Protein AF-A0A4Q7S633-F1 (afdb_monomer)

Solvent-accessible surface area (backbone atoms only — not comparable to full-atom values): 6888 Å² total; per-residue (Å²): 138,86,82,91,81,90,81,89,80,84,85,83,85,82,76,78,72,77,70,77,72,79,65,73,82,75,90,77,65,86,76,63,84,50,66,66,59,54,49,51,51,52,53,51,49,53,50,32,54,75,65,68,75,46,58,70,70,59,52,50,52,51,44,52,53,51,45,52,51,39,51,55,56,60,64,40,87,85,52,53,69,73,57,37,54,50,41,52,50,50,43,49,54,43,49,53,53,48,53,50,58,51,58,64,61,75,78,115

Mean predicted aligned error: 13.98 Å

Nearest PDB structures (foldseek):
  1nwm-assembly1_X  TM=6.828E-01  e=2.713E+00  Homo sapiens
  8zak-assembly1_A  TM=4.587E-01  e=5.966E-01  Campylobacter jejuni
  2cpt-assembly1_A  TM=6.854E-01  e=3.798E+00  Homo sapiens
  7qnd-assembly1_E  TM=6.338E-01  e=2.425E+00  Homo sapiens

Organism: NCBI:txid1001822

Sequence (108 aa):
MTPDSSKPDTGNPGTPEPAERNLPDAAGAPQGPDADHLSDALAHLSTAVESDSIATGAAKGLVYSVMETLGTLIGDPDLPEHARSGYEGLMETARELRARLERGADDN

pLDDT: mean 79.18, std 19.64, range [40.62, 97.81]

Foldseek 3Di:
DDDDDDDDDDDDDDDPDPPPPPPVPDPDDPPQPQLVNLVVVLVVLLVCVVVVVDDLVVSLVVLVVSLVSLVVQLPDPPHDPVRNVSSVVSNVSSVVSNVVSVVVVVVD

Structure (mmCIF, N/CA/C/O backbone):
data_AF-A0A4Q7S633-F1
#
_entry.id   AF-A0A4Q7S633-F1
#
loop_
_atom_site.group_PDB
_atom_site.id
_atom_site.type_symbol
_atom_site.label_atom_id
_atom_site.label_alt_id
_atom_site.label_comp_id
_atom_site.label_asym_id
_atom_site.label_entity_id
_atom_site.label_seq_id
_atom_site.pdbx_PDB_ins_code
_atom_site.Cartn_x
_atom_site.Cartn_y
_atom_site.Cartn_z
_atom_site.occupancy
_atom_site.B_iso_or_equiv
_atom_site.auth_seq_id
_atom_site.auth_comp_id
_atom_site.auth_asym_id
_atom_site.auth_atom_id
_atom_site.pdbx_PDB_model_num
ATOM 1 N N . MET A 1 1 ? -0.582 56.971 -58.787 1.00 40.62 1 MET A N 1
ATOM 2 C CA . MET A 1 1 ? -1.168 56.499 -60.056 1.00 40.62 1 MET A CA 1
ATOM 3 C C . MET A 1 1 ? -0.800 55.028 -60.181 1.00 40.62 1 MET A C 1
ATOM 5 O O . MET A 1 1 ? 0.374 54.737 -60.357 1.00 40.62 1 MET A O 1
ATOM 9 N N . THR A 1 2 ? -1.742 54.120 -59.918 1.00 51.69 2 THR A N 1
ATOM 10 C CA . THR A 1 2 ? -1.600 52.672 -60.171 1.00 51.69 2 THR A CA 1
ATOM 11 C C . THR A 1 2 ? -1.956 52.371 -61.631 1.00 51.69 2 THR A C 1
ATOM 13 O O . THR A 1 2 ? -2.605 53.198 -62.280 1.00 51.69 2 THR A O 1
ATOM 16 N N . PRO A 1 3 ? -1.465 51.249 -62.174 1.00 51.41 3 PRO A N 1
ATOM 17 C CA . PRO A 1 3 ? -2.348 50.087 -62.387 1.00 51.41 3 PRO A CA 1
ATOM 18 C C . PRO A 1 3 ? -1.654 48.768 -61.981 1.00 51.41 3 PRO A C 1
ATOM 20 O O . PRO A 1 3 ? -0.462 48.589 -62.205 1.00 51.41 3 PRO A O 1
ATOM 23 N N . ASP A 1 4 ? -2.259 47.931 -61.139 1.00 50.03 4 ASP A N 1
ATOM 24 C CA . ASP A 1 4 ? -3.118 46.777 -61.478 1.00 50.03 4 ASP A CA 1
ATOM 25 C C . ASP A 1 4 ? -2.748 45.998 -62.755 1.00 50.03 4 ASP A C 1
ATOM 27 O O . ASP A 1 4 ? -2.891 46.486 -63.876 1.00 50.03 4 ASP A O 1
ATOM 31 N N . SER A 1 5 ? -2.319 44.748 -62.569 1.00 52.66 5 SER A N 1
ATOM 32 C CA . SER A 1 5 ? -2.495 43.669 -63.543 1.00 52.66 5 SER A CA 1
ATOM 33 C C . SER A 1 5 ? -2.469 42.330 -62.819 1.00 52.66 5 SER A C 1
ATOM 35 O O . SER A 1 5 ? -1.427 41.808 -62.428 1.00 52.66 5 SER A O 1
ATOM 37 N N . SER A 1 6 ? -3.674 41.806 -62.651 1.00 54.69 6 SER A N 1
ATOM 38 C CA . SER A 1 6 ? -3.980 40.440 -62.259 1.00 54.69 6 SER A CA 1
ATOM 39 C C . SER A 1 6 ? -3.344 39.403 -63.193 1.00 54.69 6 SER A C 1
ATOM 41 O O . SER A 1 6 ? -3.417 39.527 -64.416 1.00 54.69 6 SER A O 1
ATOM 43 N N . LYS A 1 7 ? -2.865 38.299 -62.613 1.00 60.09 7 LYS A N 1
ATOM 44 C CA . LYS A 1 7 ? -3.056 36.959 -63.182 1.00 60.09 7 LYS A CA 1
ATOM 45 C C . LYS A 1 7 ? -3.320 35.952 -62.054 1.00 60.09 7 LYS A C 1
ATOM 47 O O . LYS A 1 7 ? -2.483 35.834 -61.162 1.00 60.09 7 LYS A O 1
ATOM 52 N N . PRO A 1 8 ? -4.462 35.247 -62.080 1.00 57.47 8 PRO A N 1
ATOM 53 C CA . PRO A 1 8 ? -4.721 34.091 -61.237 1.00 57.47 8 PRO A CA 1
ATOM 54 C C . PRO A 1 8 ? -4.205 32.829 -61.937 1.00 57.47 8 PRO A C 1
ATOM 56 O O . PRO A 1 8 ? -4.608 32.556 -63.066 1.00 57.47 8 PRO A O 1
ATOM 59 N N . ASP A 1 9 ? -3.346 32.055 -61.273 1.00 47.78 9 ASP A N 1
ATOM 60 C CA . ASP A 1 9 ? -3.050 30.684 -61.693 1.00 47.78 9 ASP A CA 1
ATOM 61 C C . ASP A 1 9 ? -3.310 29.713 -60.534 1.00 47.78 9 ASP A C 1
ATOM 63 O O . ASP A 1 9 ? -2.554 29.585 -59.576 1.00 47.78 9 ASP A O 1
ATOM 67 N N . THR A 1 10 ? -4.533 29.194 -60.579 1.00 55.62 10 THR A N 1
ATOM 68 C CA . THR A 1 10 ? -4.897 27.781 -60.478 1.00 55.62 10 THR A CA 1
ATOM 69 C C . THR A 1 10 ? -3.983 26.840 -59.683 1.00 55.62 10 THR A C 1
ATOM 71 O O . THR A 1 10 ? -2.923 26.426 -60.133 1.00 55.62 10 THR A O 1
ATOM 74 N 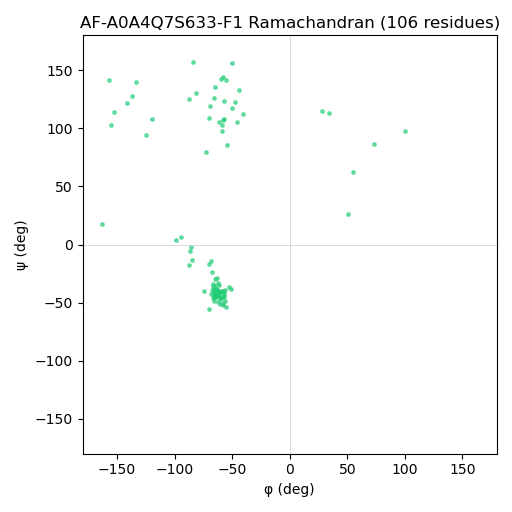N . GLY A 1 11 ? -4.548 26.318 -58.590 1.00 47.59 11 GLY A N 1
ATOM 75 C CA . GLY A 1 11 ? -4.465 24.891 -58.287 1.00 47.59 11 GLY A CA 1
ATOM 76 C C . GLY A 1 11 ? -3.419 24.469 -57.259 1.00 47.59 11 GLY A C 1
ATOM 77 O O . GLY A 1 11 ? -2.305 24.113 -57.615 1.00 47.59 11 GLY A O 1
ATOM 78 N N . ASN A 1 12 ? -3.858 24.293 -56.009 1.00 53.44 12 ASN A N 1
ATOM 79 C CA . ASN A 1 12 ? -3.796 22.946 -55.440 1.00 53.44 12 ASN A CA 1
ATOM 80 C C . ASN A 1 12 ? -4.878 22.743 -54.360 1.00 53.44 12 ASN A C 1
ATOM 82 O O . ASN A 1 12 ? -4.844 23.417 -53.328 1.00 53.44 12 ASN A O 1
ATOM 86 N N . PRO A 1 13 ? -5.863 21.855 -54.578 1.00 56.16 13 PRO A N 1
ATOM 87 C CA . PRO A 1 13 ? -6.772 21.409 -53.537 1.00 56.16 13 PRO A CA 1
ATOM 88 C C . PRO A 1 13 ? -6.113 20.306 -52.699 1.00 56.16 13 PRO A C 1
ATOM 90 O O . PRO A 1 13 ? -5.648 19.307 -53.231 1.00 56.16 13 PRO A O 1
ATOM 93 N N . GLY A 1 14 ? -6.159 20.456 -51.377 1.00 53.47 14 GLY A N 1
ATOM 94 C CA . GLY A 1 14 ? -6.132 19.322 -50.458 1.00 53.47 14 GLY A CA 1
ATOM 95 C C . GLY A 1 14 ? -4.796 18.599 -50.303 1.00 53.47 14 GLY A C 1
ATOM 96 O O . GLY A 1 14 ? -4.602 17.501 -50.808 1.00 53.47 14 GLY A O 1
ATOM 97 N N . THR A 1 15 ? -3.975 19.108 -49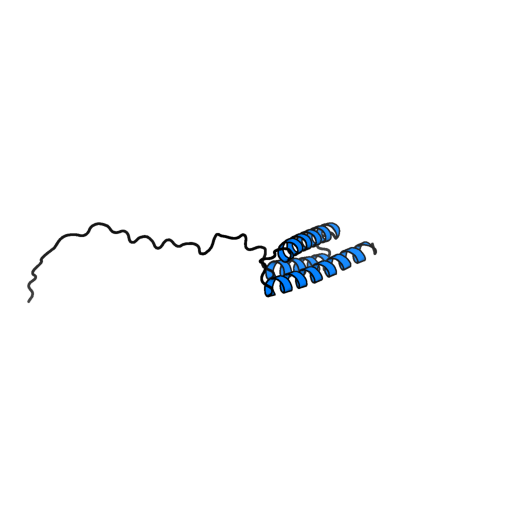.398 1.00 53.25 15 THR A N 1
ATOM 98 C CA . THR A 1 15 ? -3.401 18.229 -48.377 1.00 53.25 15 THR A CA 1
ATOM 99 C C . THR A 1 15 ? -3.872 18.770 -47.038 1.00 53.25 15 THR A C 1
ATOM 101 O O . THR A 1 15 ? -3.410 19.843 -46.653 1.00 53.25 15 THR A O 1
ATOM 104 N N . PRO A 1 16 ? -4.800 18.108 -46.316 1.00 54.22 16 PRO A N 1
ATOM 105 C CA . PRO A 1 16 ? -4.747 18.252 -44.875 1.00 54.22 16 PRO A CA 1
ATOM 106 C C . PRO A 1 16 ? -3.344 17.791 -44.486 1.00 54.22 16 PRO A C 1
ATOM 108 O O . PRO A 1 16 ? -2.927 16.692 -44.866 1.00 54.22 16 PRO A O 1
ATOM 111 N N . GLU A 1 17 ? -2.590 18.658 -43.813 1.00 55.22 17 GLU A N 1
ATOM 112 C CA . GLU A 1 17 ? -1.403 18.219 -43.093 1.00 55.22 17 GLU A CA 1
ATOM 113 C C . GLU A 1 17 ? -1.788 16.938 -42.346 1.00 55.22 17 GLU A C 1
ATOM 115 O O . GLU A 1 17 ? -2.889 16.891 -41.775 1.00 55.22 17 GLU A O 1
ATOM 120 N N . PRO A 1 18 ? -0.985 15.859 -42.402 1.00 52.56 18 PRO A N 1
ATOM 121 C CA . PRO A 1 18 ? -1.223 14.761 -41.494 1.00 52.56 18 PRO A CA 1
ATOM 122 C C . PRO A 1 18 ? -1.115 15.404 -40.123 1.00 52.56 18 PRO A C 1
ATOM 124 O O . PRO A 1 18 ? -0.023 15.815 -39.741 1.00 52.56 18 PRO A O 1
ATOM 127 N N . ALA A 1 19 ? -2.263 15.577 -39.456 1.00 55.50 19 ALA A N 1
ATOM 128 C CA . ALA A 1 19 ? -2.331 15.963 -38.065 1.00 55.50 19 ALA A CA 1
ATOM 129 C C . ALA A 1 19 ? -1.220 15.171 -37.406 1.00 55.50 19 ALA A C 1
ATOM 131 O O . ALA A 1 19 ? -1.271 13.935 -37.467 1.00 55.50 19 ALA A O 1
ATOM 132 N N . GLU A 1 20 ? -0.178 15.875 -36.946 1.00 50.41 20 GLU A N 1
ATOM 133 C CA . GLU A 1 20 ? 0.878 15.286 -36.149 1.00 50.41 20 GLU A CA 1
ATOM 134 C C . GLU A 1 20 ? 0.115 14.468 -35.133 1.00 50.41 20 GLU A C 1
ATOM 136 O O . GLU A 1 20 ? -0.633 15.009 -34.310 1.00 50.41 20 GLU A O 1
ATOM 141 N N . ARG A 1 21 ? 0.132 13.145 -35.334 1.00 52.66 21 ARG A N 1
ATOM 142 C CA . ARG A 1 21 ? -0.493 12.240 -34.400 1.00 52.66 21 ARG A CA 1
ATOM 143 C C . ARG A 1 21 ? 0.302 12.538 -33.164 1.00 52.66 21 ARG A C 1
ATOM 145 O O . ARG A 1 21 ? 1.481 12.205 -33.099 1.00 52.66 21 ARG A O 1
ATOM 152 N N . ASN A 1 22 ? -0.349 13.250 -32.261 1.00 52.47 22 ASN A N 1
ATOM 153 C CA . ASN A 1 22 ? -0.021 13.306 -30.869 1.00 52.47 22 ASN A CA 1
ATOM 154 C C . ASN A 1 22 ? -0.018 11.834 -30.458 1.00 52.47 22 ASN A C 1
ATOM 156 O O . ASN A 1 22 ? -1.062 11.238 -30.200 1.00 52.47 22 ASN A O 1
ATOM 160 N N . LEU A 1 23 ? 1.132 11.198 -30.661 1.00 58.62 23 LEU A N 1
ATOM 161 C CA . LEU A 1 23 ? 1.446 9.888 -30.161 1.00 58.62 23 LEU A CA 1
ATOM 162 C C . LEU A 1 23 ? 1.568 10.172 -28.670 1.00 58.62 23 LEU A C 1
ATOM 164 O O . LEU A 1 23 ? 2.508 10.876 -28.298 1.00 58.62 23 LEU A O 1
ATOM 168 N N . PRO A 1 24 ? 0.626 9.736 -27.815 1.00 54.41 24 PRO A N 1
ATOM 169 C CA . PRO A 1 24 ? 0.962 9.628 -26.413 1.00 54.41 24 PRO A CA 1
ATOM 170 C C . PRO A 1 24 ? 2.174 8.699 -26.363 1.00 54.41 24 PRO A C 1
ATOM 172 O O . PRO A 1 24 ? 2.081 7.512 -26.689 1.00 54.41 24 PRO A O 1
ATOM 175 N N . ASP A 1 25 ? 3.323 9.300 -26.076 1.00 49.97 25 ASP A N 1
ATOM 176 C CA . ASP A 1 25 ? 4.568 8.611 -25.812 1.00 49.97 25 ASP A CA 1
ATOM 177 C C . ASP A 1 25 ? 4.262 7.529 -24.763 1.00 49.97 25 ASP A C 1
ATOM 179 O O . ASP A 1 25 ? 3.750 7.814 -23.681 1.00 49.97 25 ASP A O 1
ATOM 183 N N . ALA A 1 26 ? 4.451 6.271 -25.159 1.00 52.50 26 ALA A N 1
ATOM 184 C CA . ALA A 1 26 ? 4.448 5.094 -24.298 1.00 52.50 26 ALA A CA 1
ATOM 185 C C . ALA A 1 26 ? 3.211 4.854 -23.398 1.00 52.50 26 ALA A C 1
ATOM 187 O O . ALA A 1 26 ? 3.325 4.656 -22.191 1.00 52.50 26 ALA A O 1
ATOM 188 N N . ALA A 1 27 ? 2.031 4.657 -23.992 1.00 49.88 27 ALA A N 1
ATOM 189 C CA . ALA A 1 27 ? 1.052 3.740 -23.394 1.00 49.88 27 ALA A CA 1
ATOM 190 C C . ALA A 1 27 ? 1.534 2.287 -23.605 1.00 49.88 27 ALA A C 1
ATOM 192 O O . ALA A 1 27 ? 1.125 1.629 -24.561 1.00 49.88 27 ALA A O 1
ATOM 193 N N . GLY A 1 28 ? 2.475 1.810 -22.782 1.00 43.81 28 GLY A N 1
ATOM 194 C CA . GLY A 1 28 ? 3.170 0.550 -23.080 1.00 43.81 28 GLY A CA 1
ATOM 195 C C . GLY A 1 28 ? 3.923 -0.145 -21.949 1.00 43.81 28 GLY A C 1
ATOM 196 O O . GLY A 1 28 ? 4.749 -0.996 -22.241 1.00 43.81 28 GLY A O 1
ATOM 197 N N . ALA A 1 29 ? 3.654 0.172 -20.688 1.00 44.84 29 ALA A N 1
ATOM 198 C CA . ALA A 1 29 ? 3.894 -0.729 -19.563 1.00 44.84 29 ALA A CA 1
ATOM 199 C C . ALA A 1 29 ? 2.963 -0.284 -18.431 1.00 44.84 29 ALA A C 1
ATOM 201 O O . ALA A 1 29 ? 2.788 0.926 -18.263 1.00 44.84 29 ALA A O 1
ATOM 202 N N . PRO A 1 30 ? 2.359 -1.186 -17.639 1.00 42.81 30 PRO A N 1
ATOM 203 C CA . PRO A 1 30 ? 2.003 -0.797 -16.288 1.00 42.81 30 PRO A CA 1
ATOM 204 C C . PRO A 1 30 ? 3.325 -0.390 -15.633 1.00 42.81 30 PRO A C 1
ATOM 206 O O . PRO A 1 30 ? 4.121 -1.246 -15.257 1.00 42.81 30 PRO A O 1
ATOM 209 N N . GLN A 1 31 ? 3.609 0.912 -15.599 1.00 54.34 31 GLN A N 1
ATOM 210 C CA . GLN A 1 31 ? 4.609 1.452 -14.697 1.00 54.34 31 GLN A CA 1
ATOM 211 C C . GLN A 1 31 ? 4.085 1.035 -13.330 1.00 54.34 31 GLN A C 1
ATOM 213 O O . GLN A 1 31 ? 3.039 1.514 -12.884 1.00 54.34 31 GLN A O 1
ATOM 218 N N . GLY A 1 32 ? 4.694 -0.011 -12.765 1.00 59.50 32 GLY A N 1
ATOM 219 C CA . GLY A 1 32 ? 4.378 -0.451 -11.418 1.00 59.50 32 GLY A CA 1
ATOM 220 C C . GLY A 1 32 ? 4.439 0.758 -10.486 1.00 59.50 32 GLY A C 1
ATOM 221 O O . GLY A 1 32 ? 5.080 1.750 -10.831 1.00 59.50 32 GLY A O 1
ATOM 222 N N . PRO A 1 33 ? 3.745 0.717 -9.343 1.00 67.38 33 PRO A N 1
ATOM 223 C CA . PRO A 1 33 ? 3.718 1.849 -8.429 1.00 67.38 33 PRO A CA 1
ATOM 224 C C . PRO A 1 33 ? 5.139 2.372 -8.188 1.00 67.38 33 PRO A C 1
ATOM 226 O O . PRO A 1 33 ? 6.019 1.606 -7.794 1.00 67.38 33 PRO A O 1
ATOM 229 N N . ASP A 1 34 ? 5.354 3.656 -8.483 1.00 78.06 34 ASP A N 1
ATOM 230 C CA . ASP A 1 34 ? 6.655 4.294 -8.306 1.00 78.06 34 ASP A CA 1
ATOM 231 C C . ASP A 1 34 ? 7.092 4.167 -6.842 1.00 78.06 34 ASP A C 1
ATOM 233 O O . ASP A 1 34 ? 6.263 4.234 -5.927 1.00 78.06 34 ASP A O 1
ATOM 237 N N . ALA A 1 35 ? 8.395 3.995 -6.605 1.00 83.50 35 ALA A N 1
ATOM 238 C CA . ALA A 1 35 ? 8.942 3.842 -5.255 1.00 83.50 35 ALA A CA 1
ATOM 239 C C . ALA A 1 35 ? 8.495 4.975 -4.312 1.00 83.50 35 ALA A C 1
ATOM 241 O O . ALA A 1 35 ? 8.172 4.718 -3.153 1.00 83.50 35 ALA A O 1
ATOM 242 N N . ASP A 1 36 ? 8.383 6.200 -4.828 1.00 86.81 36 ASP A N 1
ATOM 243 C CA . ASP A 1 36 ? 7.897 7.355 -4.072 1.00 86.81 36 ASP A CA 1
ATOM 244 C C . ASP A 1 36 ? 6.443 7.176 -3.601 1.00 86.81 36 ASP A C 1
ATOM 246 O O . ASP A 1 36 ? 6.138 7.420 -2.436 1.00 86.81 36 ASP A O 1
ATOM 250 N N . HIS A 1 37 ? 5.550 6.646 -4.445 1.00 89.62 37 HIS A N 1
ATOM 251 C CA . HIS A 1 37 ? 4.158 6.389 -4.060 1.00 89.62 37 HIS A CA 1
ATOM 252 C C . HIS A 1 37 ? 4.037 5.303 -2.982 1.00 89.62 37 H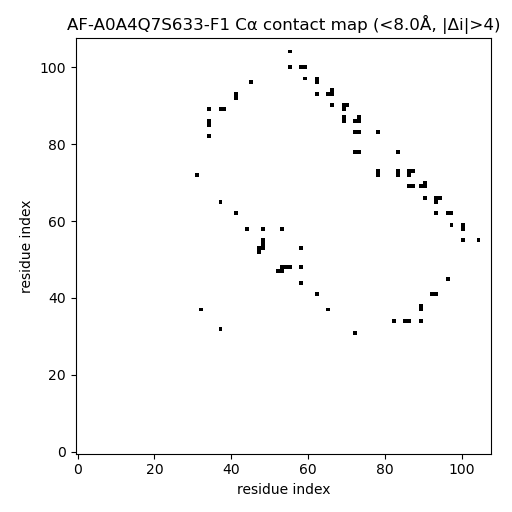IS A C 1
ATOM 254 O O . HIS A 1 37 ? 3.206 5.418 -2.078 1.00 89.62 37 HIS A O 1
ATOM 260 N N . LEU A 1 38 ? 4.855 4.247 -3.049 1.00 91.75 38 LEU A N 1
ATOM 261 C CA . LEU A 1 38 ? 4.892 3.222 -1.998 1.00 91.75 38 LEU A CA 1
ATOM 262 C C . LEU A 1 38 ? 5.461 3.768 -0.688 1.00 91.75 38 LEU A C 1
ATOM 264 O O . LEU A 1 38 ? 4.948 3.438 0.382 1.00 91.75 38 LEU A O 1
ATOM 268 N N . SER A 1 39 ? 6.490 4.610 -0.773 1.00 92.88 39 SER A N 1
ATOM 269 C CA . SER A 1 39 ? 7.065 5.311 0.374 1.00 92.88 39 SER A CA 1
ATOM 270 C C . SER A 1 39 ? 6.014 6.168 1.082 1.00 92.88 39 SER A C 1
ATOM 272 O O . SER A 1 39 ? 5.776 6.003 2.281 1.00 92.88 39 SER A O 1
ATOM 274 N N . ASP A 1 40 ? 5.307 7.009 0.325 1.00 94.31 40 ASP A N 1
ATOM 275 C CA . ASP A 1 40 ? 4.244 7.870 0.842 1.00 94.31 40 ASP A CA 1
ATOM 276 C C . ASP A 1 40 ? 3.103 7.056 1.460 1.00 94.31 40 ASP A C 1
ATOM 278 O O . ASP A 1 40 ? 2.598 7.396 2.535 1.00 94.31 40 ASP A O 1
ATOM 282 N N . ALA A 1 41 ? 2.717 5.941 0.830 1.00 93.81 41 ALA A N 1
ATOM 283 C CA . ALA A 1 41 ? 1.693 5.050 1.363 1.00 93.81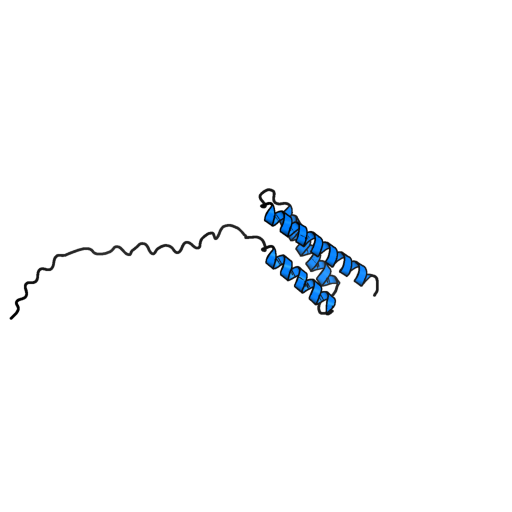 41 ALA A CA 1
ATOM 284 C C . ALA A 1 41 ? 2.101 4.438 2.715 1.00 93.81 41 ALA A C 1
ATOM 286 O O . ALA A 1 41 ? 1.293 4.411 3.647 1.00 93.81 41 ALA A O 1
ATOM 287 N N . LEU A 1 42 ? 3.352 3.982 2.852 1.00 94.69 42 LEU A N 1
ATOM 288 C CA . LEU A 1 42 ? 3.881 3.454 4.114 1.00 94.69 42 LEU A CA 1
ATOM 289 C C . LEU A 1 42 ? 3.946 4.535 5.199 1.00 94.69 42 LEU A C 1
ATOM 291 O O . LEU A 1 42 ? 3.551 4.281 6.340 1.00 94.69 42 LEU A O 1
ATOM 295 N N . ALA A 1 43 ? 4.382 5.747 4.851 1.00 95.12 43 ALA A N 1
ATOM 296 C CA . ALA A 1 43 ? 4.428 6.877 5.776 1.00 95.12 43 ALA A CA 1
ATOM 297 C C . ALA A 1 43 ? 3.023 7.268 6.269 1.00 95.12 43 ALA A C 1
ATOM 299 O O . ALA A 1 43 ? 2.798 7.455 7.473 1.00 95.12 43 ALA A O 1
ATOM 300 N N . HIS A 1 44 ? 2.051 7.329 5.355 1.00 94.88 44 HIS A N 1
ATOM 301 C CA . HIS A 1 44 ? 0.659 7.604 5.693 1.00 94.88 44 HIS A CA 1
ATOM 302 C C . HIS A 1 44 ? 0.075 6.519 6.601 1.00 94.88 44 HIS A C 1
ATOM 304 O O . HIS A 1 44 ? -0.587 6.827 7.592 1.00 94.88 44 HIS A O 1
ATOM 310 N N . LEU A 1 45 ? 0.371 5.250 6.313 1.00 93.81 45 LEU A N 1
ATOM 311 C CA . LEU A 1 45 ? -0.085 4.132 7.128 1.00 93.81 45 LEU A CA 1
ATOM 312 C C . LEU A 1 45 ? 0.510 4.168 8.537 1.00 93.81 45 LEU A C 1
ATOM 314 O O . LEU A 1 45 ? -0.222 3.980 9.506 1.00 93.81 45 LEU A O 1
ATOM 318 N N . SER A 1 46 ? 1.805 4.466 8.666 1.00 93.00 46 SER A N 1
ATOM 319 C CA . SER A 1 46 ? 2.445 4.651 9.973 1.00 93.00 46 SER A CA 1
ATOM 320 C C . SER A 1 46 ? 1.746 5.745 10.782 1.00 93.00 46 SER A C 1
ATOM 322 O O . SER A 1 46 ? 1.415 5.535 11.946 1.00 93.00 46 SER A O 1
ATOM 324 N N . THR A 1 47 ? 1.439 6.880 10.148 1.00 94.69 47 THR A N 1
ATOM 325 C CA . THR A 1 47 ? 0.738 8.004 10.793 1.00 94.69 47 THR A CA 1
ATOM 326 C C . THR A 1 47 ? -0.684 7.623 11.215 1.00 94.69 47 THR A C 1
ATOM 328 O O . THR A 1 47 ? -1.134 7.981 12.306 1.00 94.69 47 THR A O 1
ATOM 331 N N . ALA A 1 48 ? -1.404 6.883 10.367 1.00 92.69 48 ALA A N 1
ATOM 332 C CA . ALA A 1 48 ? -2.764 6.440 10.652 1.00 92.69 48 ALA A CA 1
ATOM 333 C C . ALA A 1 48 ? -2.815 5.484 11.853 1.00 92.69 48 ALA A C 1
ATOM 335 O O . ALA A 1 48 ? -3.702 5.589 12.698 1.00 92.69 48 ALA A O 1
ATOM 336 N N . VAL A 1 49 ? -1.833 4.585 11.951 1.00 90.44 49 VAL A N 1
ATOM 337 C CA . V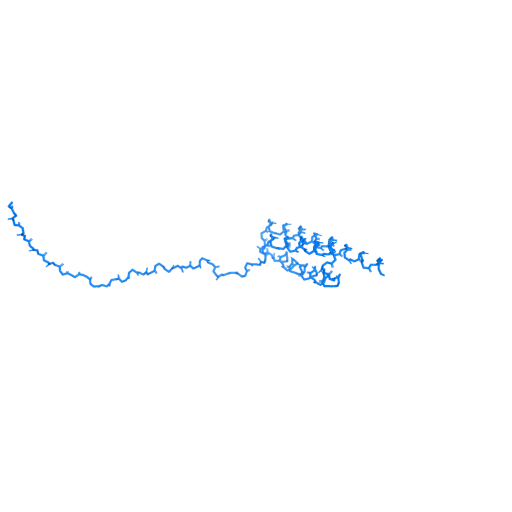AL A 1 49 ? -1.672 3.669 13.088 1.00 90.44 49 VAL A CA 1
ATOM 338 C C . VAL A 1 49 ? -1.353 4.439 14.366 1.00 90.44 49 VAL A C 1
ATOM 340 O O . VAL A 1 49 ? -1.946 4.175 15.402 1.00 90.44 49 VAL A O 1
ATOM 343 N N . GLU A 1 50 ? -0.444 5.412 14.297 1.00 90.75 50 GLU A N 1
ATOM 344 C CA . GLU A 1 50 ? -0.074 6.257 15.441 1.00 90.75 50 GLU A CA 1
ATOM 345 C C . GLU A 1 50 ? -1.219 7.118 15.967 1.00 90.75 50 GLU A C 1
ATOM 347 O O . GLU A 1 50 ? -1.242 7.455 17.148 1.00 90.75 50 GLU A O 1
ATOM 352 N N . SER A 1 51 ? -2.149 7.484 15.089 1.00 93.12 51 SER A N 1
ATOM 353 C CA . SER A 1 51 ? -3.295 8.330 15.419 1.00 93.12 51 SER A CA 1
ATOM 354 C C . SER A 1 51 ? -4.553 7.530 15.777 1.00 93.12 51 SER A C 1
ATOM 356 O O . SER A 1 51 ? -5.623 8.131 15.871 1.00 93.12 51 SER A O 1
ATOM 358 N N . ASP A 1 52 ? -4.461 6.197 15.889 1.00 90.00 52 ASP A N 1
ATOM 359 C CA . ASP A 1 52 ? -5.603 5.282 16.061 1.00 90.00 52 ASP A CA 1
ATOM 360 C C . ASP A 1 52 ? -6.730 5.505 15.023 1.00 90.00 52 ASP A C 1
ATOM 362 O O . ASP A 1 52 ? -7.903 5.203 15.253 1.00 90.00 52 ASP A O 1
ATOM 366 N N . SER A 1 53 ? -6.392 6.040 13.842 1.00 92.56 53 SER A N 1
ATOM 367 C CA . SER A 1 53 ? -7.364 6.352 12.784 1.00 92.56 53 SER A CA 1
ATOM 368 C C . SER A 1 53 ? -7.644 5.163 11.862 1.00 92.56 53 SER A C 1
ATOM 370 O O . SER A 1 53 ? -8.543 5.218 11.020 1.00 92.56 53 SER A O 1
ATOM 372 N N . ILE A 1 54 ? -6.907 4.065 12.045 1.00 92.94 54 ILE A N 1
ATOM 373 C CA . ILE A 1 54 ? -7.095 2.788 11.362 1.00 92.94 54 ILE A CA 1
ATOM 374 C C . ILE A 1 54 ? -7.039 1.639 12.368 1.00 92.94 54 ILE A C 1
ATOM 376 O O . ILE A 1 54 ? -6.196 1.602 13.259 1.00 92.94 54 ILE A O 1
ATOM 380 N N . ALA A 1 55 ? -7.914 0.650 12.193 1.00 93.69 55 ALA A N 1
ATOM 381 C CA . ALA A 1 55 ? -7.853 -0.568 12.989 1.00 93.69 55 ALA A CA 1
ATOM 382 C C . ALA A 1 55 ? -6.561 -1.352 12.698 1.00 93.69 55 ALA A C 1
ATOM 384 O O . ALA A 1 55 ? -6.228 -1.600 11.535 1.00 93.69 55 ALA A O 1
ATOM 385 N N . THR A 1 56 ? -5.894 -1.848 13.743 1.00 90.81 56 THR A N 1
ATOM 386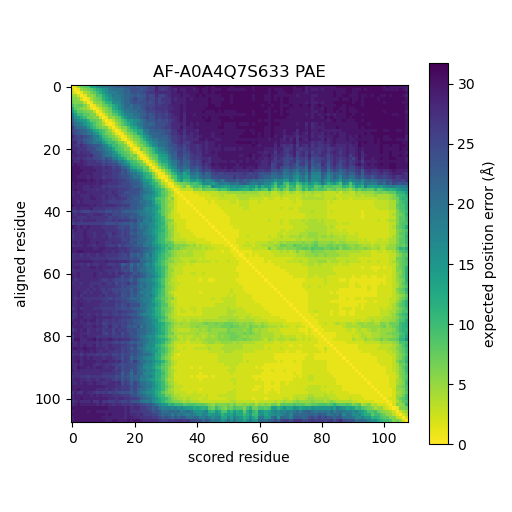 C CA . THR A 1 56 ? -4.635 -2.613 13.651 1.00 90.81 56 THR A CA 1
ATOM 387 C C . THR A 1 56 ? -4.705 -3.772 12.652 1.00 90.81 56 THR A C 1
ATOM 389 O O . THR A 1 56 ? -3.755 -4.013 11.910 1.00 90.81 56 THR A O 1
ATOM 392 N N . GLY A 1 57 ? -5.838 -4.480 12.579 1.00 91.81 57 GLY A N 1
ATOM 393 C CA . GLY A 1 57 ? -6.037 -5.571 11.618 1.00 91.81 57 GLY A CA 1
ATOM 394 C C . GLY A 1 57 ? -6.052 -5.105 10.157 1.00 91.81 57 GLY A C 1
ATOM 395 O O . GLY A 1 57 ? -5.438 -5.744 9.303 1.00 91.81 57 GLY A O 1
ATOM 396 N N . ALA A 1 58 ? -6.695 -3.968 9.874 1.00 94.75 58 ALA A N 1
ATOM 397 C CA . ALA A 1 58 ? -6.715 -3.379 8.537 1.00 94.75 58 ALA A CA 1
ATOM 398 C C . ALA A 1 58 ? -5.326 -2.857 8.150 1.00 94.75 58 ALA A C 1
ATOM 400 O O . ALA A 1 58 ? -4.860 -3.126 7.045 1.00 94.75 58 ALA A O 1
ATOM 401 N N . ALA A 1 59 ? -4.628 -2.203 9.084 1.00 95.25 59 ALA A N 1
ATOM 402 C CA . ALA A 1 59 ? -3.256 -1.762 8.864 1.00 95.25 59 ALA A CA 1
ATOM 403 C C . ALA A 1 59 ? -2.325 -2.936 8.534 1.00 95.25 59 ALA A C 1
ATOM 405 O O . ALA A 1 59 ? -1.590 -2.872 7.553 1.00 95.25 59 ALA A O 1
ATOM 406 N N . LYS A 1 60 ? -2.416 -4.048 9.278 1.00 94.94 60 LYS A N 1
ATOM 407 C CA . LYS A 1 60 ? -1.665 -5.279 8.978 1.00 94.94 60 LYS A CA 1
ATOM 408 C C . LYS A 1 60 ? -1.946 -5.777 7.560 1.00 94.94 60 LYS A C 1
ATOM 410 O O . LYS A 1 60 ? -1.001 -6.045 6.824 1.00 94.94 60 LYS A O 1
ATOM 415 N N . G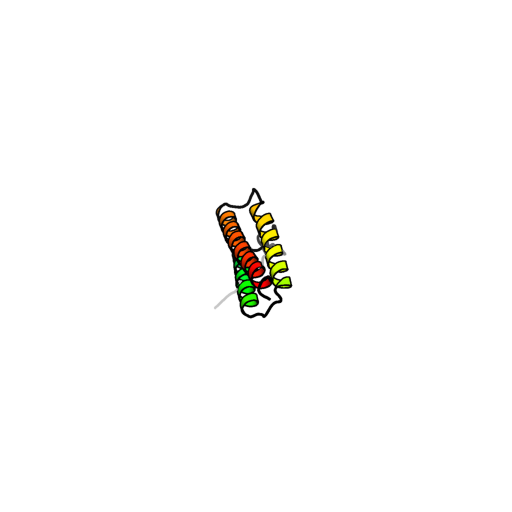LY A 1 61 ? -3.218 -5.865 7.164 1.00 95.56 61 GLY A N 1
ATOM 416 C CA . GLY A 1 61 ? -3.604 -6.288 5.813 1.00 95.56 61 GLY A CA 1
ATOM 417 C C . GLY A 1 61 ? -2.983 -5.420 4.713 1.00 95.56 61 GLY A C 1
ATOM 418 O O . GLY A 1 61 ? -2.441 -5.953 3.745 1.00 95.56 61 GLY A O 1
ATOM 419 N N . LEU A 1 62 ? -2.990 -4.096 4.894 1.00 95.88 62 LEU A N 1
ATOM 420 C CA . LEU A 1 62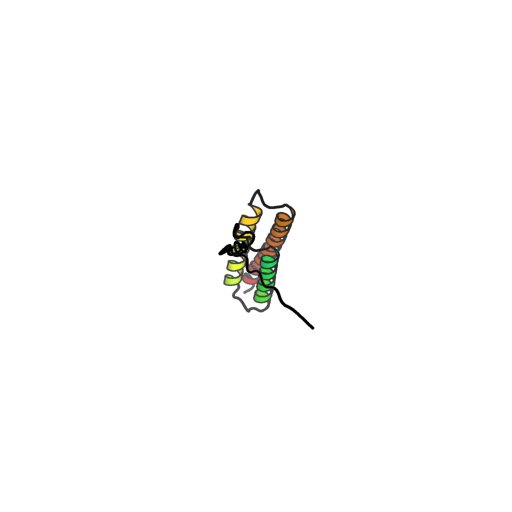 ? -2.366 -3.161 3.956 1.00 95.88 62 LEU A CA 1
ATOM 421 C C . LEU A 1 62 ? -0.843 -3.326 3.900 1.00 95.88 62 LEU A C 1
ATOM 423 O O . LEU A 1 62 ? -0.290 -3.391 2.804 1.00 95.88 62 LEU A O 1
ATOM 427 N N . VAL A 1 63 ? -0.166 -3.467 5.047 1.00 96.62 63 VAL A N 1
ATOM 428 C CA . VAL A 1 63 ? 1.286 -3.717 5.070 1.00 96.62 63 VAL A CA 1
ATOM 429 C C . VAL A 1 63 ? 1.631 -5.004 4.320 1.00 96.62 63 VAL A C 1
ATOM 431 O O . VAL A 1 63 ? 2.541 -4.995 3.497 1.00 96.62 63 VAL A O 1
ATOM 434 N N . TYR A 1 64 ? 0.895 -6.098 4.541 1.00 96.50 64 TYR A N 1
ATOM 435 C CA . TYR A 1 64 ? 1.141 -7.353 3.823 1.00 96.50 64 TYR A CA 1
ATOM 436 C C . TYR A 1 64 ? 0.954 -7.208 2.309 1.00 96.50 64 TYR A C 1
ATOM 438 O O . TYR A 1 64 ? 1.776 -7.713 1.549 1.00 96.50 64 TYR A O 1
ATOM 446 N N . SER A 1 65 ? -0.073 -6.475 1.869 1.00 95.94 65 SER A N 1
ATOM 447 C CA . SER A 1 65 ? -0.293 -6.189 0.445 1.00 95.94 65 SER A CA 1
ATOM 448 C C . SER A 1 65 ? 0.851 -5.376 -0.171 1.00 95.94 65 SER A C 1
ATOM 450 O O . SER A 1 65 ? 1.292 -5.671 -1.285 1.00 95.94 65 SER A O 1
ATOM 452 N N . VAL A 1 66 ? 1.369 -4.382 0.556 1.00 96.00 66 VAL A N 1
ATOM 453 C CA . VAL A 1 66 ? 2.534 -3.597 0.125 1.00 96.00 66 VAL A CA 1
ATOM 454 C C . VAL A 1 66 ? 3.778 -4.479 0.037 1.00 96.00 66 VAL A C 1
ATOM 456 O O . VAL A 1 66 ? 4.481 -4.441 -0.969 1.00 96.00 66 VAL A O 1
ATOM 459 N N . MET A 1 67 ? 4.027 -5.323 1.041 1.00 96.88 67 MET A N 1
ATOM 460 C CA . MET A 1 67 ? 5.158 -6.255 1.033 1.00 96.88 67 MET A CA 1
ATOM 461 C C . MET A 1 67 ? 5.085 -7.244 -0.137 1.00 96.88 67 MET A C 1
ATOM 463 O O . MET A 1 67 ? 6.100 -7.504 -0.773 1.00 96.88 67 MET A O 1
ATOM 467 N N . GLU A 1 68 ? 3.906 -7.778 -0.458 1.00 96.75 68 GLU A N 1
ATOM 468 C CA . GLU A 1 68 ? 3.722 -8.672 -1.609 1.00 96.75 68 GLU A CA 1
ATOM 469 C C . GLU A 1 68 ? 4.004 -7.959 -2.940 1.00 96.75 68 GLU A C 1
ATOM 471 O O . GLU A 1 68 ? 4.695 -8.496 -3.812 1.00 96.75 68 GLU A O 1
ATOM 476 N N . THR A 1 69 ? 3.542 -6.712 -3.064 1.00 95.12 69 THR A N 1
ATOM 477 C CA . THR A 1 69 ? 3.808 -5.870 -4.238 1.00 95.12 69 THR A CA 1
ATOM 478 C C . THR A 1 69 ? 5.307 -5.608 -4.388 1.00 95.12 69 THR A C 1
ATOM 480 O O . THR A 1 69 ? 5.872 -5.858 -5.451 1.00 95.12 69 THR A O 1
ATOM 483 N N . LEU A 1 70 ? 5.983 -5.192 -3.311 1.00 95.75 70 LEU A N 1
ATOM 484 C CA . LEU A 1 70 ? 7.434 -4.980 -3.295 1.00 95.75 70 LEU A CA 1
ATOM 485 C C . LEU A 1 70 ? 8.204 -6.265 -3.613 1.00 95.75 70 LEU A C 1
ATOM 487 O O . LEU A 1 70 ? 9.165 -6.228 -4.372 1.00 95.75 70 LEU A O 1
ATOM 491 N N . GLY A 1 71 ? 7.774 -7.411 -3.081 1.00 95.75 71 GLY A N 1
ATOM 492 C CA . GLY A 1 71 ? 8.393 -8.706 -3.364 1.00 95.75 71 GLY A CA 1
ATOM 493 C C . GLY A 1 71 ? 8.286 -9.096 -4.839 1.00 95.75 71 GLY A C 1
ATOM 494 O O . GLY A 1 71 ? 9.250 -9.604 -5.406 1.00 95.75 71 GLY A O 1
ATOM 495 N N . THR A 1 72 ? 7.149 -8.796 -5.471 1.00 95.56 72 THR A N 1
ATOM 496 C CA . THR A 1 72 ? 6.946 -9.004 -6.912 1.00 95.56 72 THR A CA 1
ATOM 497 C C . THR A 1 72 ? 7.865 -8.104 -7.737 1.00 95.56 72 THR A C 1
ATOM 499 O O . THR A 1 72 ? 8.508 -8.590 -8.662 1.00 95.56 72 THR A O 1
ATOM 502 N N . LEU A 1 73 ? 7.977 -6.821 -7.375 1.00 93.25 73 LEU A N 1
ATOM 503 C CA . LEU A 1 73 ? 8.845 -5.861 -8.066 1.00 93.25 73 LEU A CA 1
ATOM 504 C C . LEU A 1 73 ? 10.329 -6.223 -7.912 1.00 93.25 73 LEU A C 1
ATOM 506 O O . LEU A 1 73 ? 11.039 -6.308 -8.904 1.00 93.25 73 LEU A O 1
ATOM 510 N N . ILE A 1 74 ? 10.798 -6.506 -6.693 1.00 94.94 74 ILE A N 1
ATOM 511 C CA . ILE A 1 74 ? 12.186 -6.927 -6.425 1.00 94.94 74 ILE A CA 1
ATOM 512 C C . ILE A 1 74 ? 12.500 -8.257 -7.127 1.00 94.94 74 ILE A C 1
ATOM 514 O O . ILE A 1 74 ? 13.632 -8.487 -7.549 1.00 94.94 74 ILE A O 1
ATOM 518 N N . GLY A 1 75 ? 11.515 -9.145 -7.262 1.00 93.94 75 GLY A N 1
ATOM 519 C CA . GLY A 1 75 ? 11.667 -10.423 -7.953 1.00 93.94 75 GLY A CA 1
ATOM 520 C C . GLY A 1 75 ? 11.862 -10.313 -9.469 1.00 93.94 75 GLY A C 1
ATOM 521 O O . GLY A 1 75 ? 12.279 -11.297 -10.080 1.00 93.94 75 GLY A O 1
ATOM 522 N N . ASP A 1 76 ? 11.593 -9.152 -10.071 1.00 94.25 76 ASP A N 1
ATOM 523 C CA . ASP A 1 76 ? 11.777 -8.924 -11.503 1.00 94.25 76 ASP A CA 1
ATOM 524 C C . ASP A 1 76 ? 13.284 -8.918 -11.860 1.00 94.25 76 ASP A C 1
ATOM 526 O O . ASP A 1 76 ? 14.046 -8.100 -11.323 1.00 94.25 76 ASP A O 1
ATOM 530 N N . PRO A 1 77 ? 13.766 -9.838 -12.723 1.00 91.88 77 PRO A N 1
ATOM 531 C CA . PRO A 1 77 ? 15.167 -9.873 -13.141 1.00 91.88 77 PRO A CA 1
ATOM 532 C C . PRO A 1 77 ? 15.573 -8.667 -13.996 1.00 91.88 77 PRO A C 1
ATOM 534 O O . PRO A 1 77 ? 16.756 -8.329 -14.015 1.00 91.88 77 PRO A O 1
ATOM 537 N N . ASP A 1 78 ? 14.623 -8.013 -14.668 1.00 93.69 78 ASP A N 1
ATOM 538 C CA . ASP A 1 78 ? 14.880 -6.858 -15.533 1.00 93.69 78 ASP A CA 1
ATOM 539 C C . ASP A 1 78 ? 14.895 -5.530 -14.751 1.00 93.69 78 ASP A C 1
ATOM 541 O O . ASP A 1 78 ? 15.165 -4.463 -15.311 1.00 93.69 78 ASP A O 1
ATOM 545 N N . LEU A 1 79 ? 14.646 -5.578 -13.436 1.00 89.50 79 LEU A N 1
ATOM 546 C CA . LEU A 1 79 ? 14.603 -4.400 -12.583 1.00 89.50 79 LEU A CA 1
ATOM 547 C C . LEU A 1 79 ? 15.982 -3.716 -12.475 1.00 89.50 79 LEU A C 1
ATOM 549 O O . LEU A 1 79 ? 16.945 -4.350 -12.027 1.00 89.50 79 LEU A O 1
ATOM 553 N N . PRO A 1 80 ? 16.084 -2.403 -12.773 1.00 92.38 80 PRO A N 1
ATOM 554 C CA . PRO A 1 80 ? 17.319 -1.649 -12.595 1.00 92.38 80 PRO A CA 1
ATOM 555 C C . PRO A 1 80 ? 17.807 -1.644 -11.143 1.00 92.38 80 PRO A C 1
ATOM 557 O O . PRO A 1 80 ? 17.021 -1.476 -10.214 1.00 92.38 80 PRO A O 1
ATOM 560 N N . GLU A 1 81 ? 19.125 -1.709 -10.948 1.00 89.75 81 GLU A N 1
ATOM 561 C CA . GLU A 1 81 ? 19.741 -1.819 -9.615 1.00 89.75 81 GLU A CA 1
ATOM 562 C C . GLU A 1 81 ? 19.336 -0.689 -8.653 1.00 89.75 81 GLU A C 1
ATOM 564 O O . GLU A 1 81 ? 19.066 -0.924 -7.477 1.00 89.75 81 GLU A O 1
ATOM 569 N N . HIS A 1 82 ? 19.233 0.548 -9.153 1.00 86.50 82 HIS A N 1
ATOM 570 C CA . HIS A 1 82 ? 18.822 1.694 -8.337 1.00 86.50 82 HIS A CA 1
ATOM 571 C C . HIS A 1 82 ? 17.362 1.581 -7.867 1.00 86.50 82 HIS A C 1
ATOM 573 O O . HIS A 1 82 ? 17.051 1.963 -6.742 1.00 86.50 82 HIS A O 1
ATOM 579 N N . ALA A 1 83 ? 16.480 1.021 -8.701 1.00 89.81 83 ALA A N 1
ATOM 580 C CA . ALA A 1 83 ? 15.087 0.777 -8.346 1.00 89.81 83 ALA A CA 1
ATOM 581 C C . ALA A 1 83 ? 14.966 -0.419 -7.389 1.00 89.81 83 ALA A C 1
ATOM 583 O O . ALA A 1 83 ? 14.232 -0.341 -6.408 1.00 89.81 83 ALA A O 1
ATOM 584 N N . ARG A 1 84 ? 15.753 -1.483 -7.613 1.00 92.81 84 ARG A N 1
ATOM 585 C CA . ARG A 1 84 ? 15.872 -2.636 -6.704 1.00 92.81 84 ARG A CA 1
ATOM 586 C C . ARG A 1 84 ? 16.257 -2.196 -5.302 1.00 92.81 84 ARG A C 1
ATOM 588 O O . ARG A 1 84 ? 15.522 -2.486 -4.366 1.00 92.81 84 ARG A O 1
ATOM 595 N N . SER A 1 85 ? 17.341 -1.434 -5.178 1.00 93.12 85 SER A N 1
ATOM 596 C CA . SER A 1 85 ? 17.801 -0.918 -3.888 1.00 93.12 85 SER A CA 1
ATOM 597 C C . SER A 1 85 ? 16.733 -0.056 -3.199 1.00 93.12 85 SER A C 1
ATOM 599 O O . SER A 1 85 ? 16.518 -0.189 -1.994 1.00 93.12 85 SER A O 1
ATOM 601 N N . GLY A 1 86 ? 16.009 0.774 -3.963 1.00 93.44 86 GLY A N 1
ATOM 602 C CA . GLY A 1 86 ? 14.884 1.558 -3.450 1.00 93.44 86 GLY A CA 1
ATOM 603 C C . GLY A 1 86 ? 13.754 0.685 -2.892 1.00 93.44 86 GLY A C 1
ATOM 604 O O . GLY A 1 86 ? 13.340 0.868 -1.747 1.00 93.44 86 GLY A O 1
ATOM 605 N N . TYR A 1 87 ? 13.285 -0.306 -3.656 1.00 95.69 87 TYR A N 1
ATOM 606 C CA . TYR A 1 87 ? 12.226 -1.218 -3.208 1.00 95.69 87 TYR A CA 1
ATOM 607 C C . TYR A 1 87 ? 12.660 -2.117 -2.045 1.00 95.69 87 TYR A C 1
ATOM 609 O O . TYR A 1 87 ? 11.849 -2.405 -1.167 1.00 95.69 87 TYR A O 1
ATOM 617 N N . GLU A 1 88 ? 13.924 -2.537 -1.990 1.00 95.88 88 GLU A N 1
ATOM 618 C CA . GLU A 1 88 ? 14.480 -3.268 -0.846 1.00 95.88 88 GLU A CA 1
ATOM 619 C C . GLU A 1 88 ? 14.498 -2.40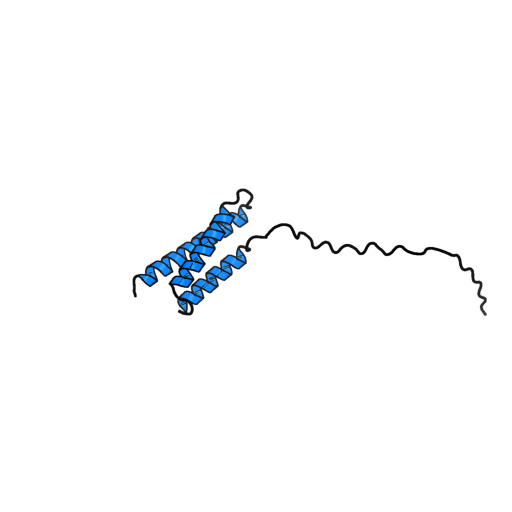9 0.425 1.00 95.88 88 GLU A C 1
ATOM 621 O O . GLU A 1 88 ? 14.134 -2.898 1.495 1.00 95.88 88 GLU A O 1
ATOM 626 N N . GLY A 1 89 ? 14.836 -1.120 0.308 1.00 95.81 89 GLY A N 1
ATOM 627 C CA . GLY A 1 89 ? 14.714 -0.166 1.411 1.00 95.81 89 GLY A CA 1
ATOM 628 C C . GLY A 1 89 ? 13.273 -0.044 1.913 1.00 95.81 89 GLY A C 1
ATOM 629 O O . GLY A 1 89 ? 13.020 -0.149 3.112 1.00 95.81 89 GLY A O 1
ATOM 630 N N . LEU A 1 90 ? 12.309 0.076 0.995 1.00 96.62 90 LEU A N 1
ATOM 631 C CA . LEU A 1 90 ? 10.881 0.116 1.334 1.00 96.62 90 LEU A CA 1
ATOM 632 C C . LEU A 1 90 ? 10.380 -1.194 1.949 1.00 96.62 90 LEU A C 1
ATOM 634 O O . LEU A 1 90 ? 9.540 -1.171 2.849 1.00 96.62 90 LEU A O 1
ATOM 638 N N . MET A 1 91 ? 10.899 -2.338 1.498 1.00 97.69 91 MET A N 1
ATOM 639 C CA . MET A 1 91 ? 10.583 -3.644 2.075 1.00 97.69 91 MET A CA 1
ATOM 640 C C . MET A 1 91 ? 11.016 -3.703 3.539 1.00 97.69 91 MET A C 1
ATOM 642 O O . MET A 1 91 ? 10.286 -4.243 4.372 1.00 97.69 91 MET A O 1
ATOM 646 N N . GLU A 1 92 ? 12.173 -3.131 3.869 1.00 97.81 92 GLU A N 1
ATOM 647 C CA . GLU A 1 92 ? 12.628 -3.048 5.252 1.00 97.81 92 GLU A CA 1
ATOM 648 C C . GLU A 1 92 ? 11.727 -2.133 6.087 1.00 97.81 92 GLU A C 1
ATOM 650 O O . GLU A 1 92 ? 11.232 -2.555 7.132 1.00 97.81 92 GLU A O 1
ATOM 655 N N . THR A 1 93 ? 11.375 -0.947 5.581 1.00 96.62 93 THR A N 1
ATOM 656 C CA . THR A 1 93 ? 10.413 -0.053 6.251 1.00 96.62 93 THR A CA 1
ATOM 657 C C . THR A 1 93 ? 9.058 -0.731 6.493 1.00 96.62 93 THR A C 1
ATOM 659 O O . THR A 1 93 ? 8.479 -0.624 7.577 1.00 96.62 93 THR A O 1
ATOM 662 N N . ALA A 1 94 ? 8.548 -1.488 5.518 1.00 97.12 94 ALA A N 1
ATOM 663 C CA . ALA A 1 94 ? 7.305 -2.240 5.665 1.00 97.12 94 ALA A CA 1
ATOM 664 C C . ALA A 1 94 ? 7.413 -3.339 6.744 1.00 97.12 94 ALA A C 1
ATOM 666 O O . ALA A 1 94 ? 6.475 -3.537 7.523 1.00 97.12 94 ALA A O 1
ATOM 667 N N . ARG A 1 95 ? 8.560 -4.028 6.844 1.00 96.56 95 ARG A N 1
ATOM 668 C CA . ARG A 1 95 ? 8.825 -5.029 7.896 1.00 96.56 95 ARG A CA 1
ATOM 669 C C . ARG A 1 95 ? 8.885 -4.403 9.281 1.00 96.56 95 ARG A C 1
ATOM 671 O O . ARG A 1 95 ? 8.313 -4.962 10.217 1.00 96.56 95 ARG A O 1
ATOM 678 N N . GLU A 1 96 ? 9.533 -3.252 9.418 1.00 95.94 96 GLU A N 1
ATOM 679 C CA . GLU A 1 96 ? 9.588 -2.513 10.680 1.00 95.94 96 GLU A CA 1
ATOM 680 C C . GLU A 1 96 ? 8.185 -2.106 11.146 1.00 95.94 96 GLU A C 1
ATOM 682 O O . GLU A 1 96 ? 7.812 -2.354 12.301 1.00 95.94 96 GLU A O 1
ATOM 687 N N . LEU A 1 97 ? 7.376 -1.554 10.234 1.00 95.00 97 LEU A N 1
ATOM 688 C CA . LEU A 1 97 ? 5.994 -1.170 10.517 1.00 95.00 97 LEU A CA 1
ATOM 689 C C . LEU A 1 97 ? 5.142 -2.385 10.910 1.00 95.00 97 LEU A C 1
ATOM 691 O O . LEU A 1 97 ? 4.402 -2.329 11.896 1.00 95.00 97 LEU A O 1
ATOM 695 N N . ARG A 1 98 ? 5.288 -3.514 10.206 1.00 95.12 98 ARG A N 1
ATOM 696 C CA . ARG A 1 98 ? 4.635 -4.777 10.577 1.00 95.12 98 ARG A CA 1
ATOM 697 C C . ARG A 1 98 ? 5.024 -5.214 11.988 1.00 95.12 98 ARG A C 1
ATOM 699 O O . ARG A 1 98 ? 4.143 -5.509 12.791 1.00 95.12 98 ARG A O 1
ATOM 706 N N . ALA A 1 99 ? 6.316 -5.240 12.303 1.00 94.69 99 ALA A N 1
ATOM 707 C CA . ALA A 1 99 ? 6.798 -5.684 13.607 1.00 94.69 99 ALA A CA 1
ATOM 708 C C . ALA A 1 99 ? 6.267 -4.790 14.740 1.00 94.69 99 ALA A C 1
ATOM 710 O O . ALA A 1 99 ? 5.960 -5.273 15.830 1.00 94.69 99 ALA A O 1
ATOM 711 N N . ARG A 1 100 ? 6.114 -3.485 14.487 1.00 91.25 100 ARG A N 1
ATOM 712 C CA . ARG A 1 100 ? 5.461 -2.554 15.417 1.00 91.25 100 ARG A CA 1
ATOM 713 C C . ARG A 1 100 ? 3.981 -2.887 15.620 1.00 91.25 100 ARG A C 1
ATOM 715 O O . ARG A 1 100 ? 3.532 -2.917 16.761 1.00 91.25 100 ARG A O 1
ATOM 722 N N . LEU A 1 101 ? 3.246 -3.160 14.542 1.00 91.81 101 LEU A N 1
ATOM 723 C CA . LEU A 1 101 ? 1.832 -3.558 14.585 1.00 91.81 101 LEU A CA 1
ATOM 724 C C . LEU A 1 101 ? 1.607 -4.912 15.269 1.00 91.81 101 LEU A C 1
ATOM 726 O O . LEU A 1 101 ? 0.531 -5.165 15.811 1.00 91.81 101 LEU A O 1
ATOM 730 N N . GLU A 1 102 ? 2.581 -5.815 15.194 1.00 89.69 102 GLU A N 1
ATOM 731 C CA . GLU A 1 102 ? 2.560 -7.085 15.917 1.00 89.69 102 GLU A CA 1
ATOM 732 C C . GLU A 1 102 ? 2.736 -6.834 17.413 1.00 89.69 102 GLU A C 1
ATOM 734 O O . GLU A 1 102 ? 1.800 -7.116 18.150 1.00 89.69 102 GLU A O 1
ATOM 739 N N . ARG A 1 103 ? 3.811 -6.148 17.825 1.00 84.31 103 ARG A N 1
ATOM 740 C CA . ARG A 1 103 ? 4.060 -5.820 19.242 1.00 84.31 103 ARG A CA 1
ATOM 741 C C . ARG A 1 103 ? 2.939 -5.010 19.896 1.00 84.31 103 ARG A C 1
ATOM 743 O O . ARG A 1 103 ? 2.603 -5.253 21.044 1.00 84.31 103 ARG A O 1
ATOM 750 N N . GLY A 1 104 ? 2.359 -4.046 19.179 1.00 69.50 104 GLY A N 1
ATOM 751 C CA . GLY A 1 104 ? 1.246 -3.239 19.691 1.00 69.50 104 GLY A CA 1
ATOM 752 C C . GLY A 1 104 ? -0.070 -4.011 19.841 1.00 69.50 104 GLY A C 1
ATOM 753 O O . GLY A 1 104 ? -0.966 -3.539 20.528 1.00 69.50 104 GLY A O 1
ATOM 754 N N . ALA A 1 105 ? -0.204 -5.185 19.215 1.00 57.69 105 ALA A N 1
ATOM 755 C CA . ALA A 1 105 ? -1.373 -6.048 19.380 1.00 57.69 105 ALA A CA 1
ATOM 756 C C . ALA A 1 105 ? -1.248 -7.006 20.577 1.00 57.69 105 ALA A C 1
ATOM 758 O O . ALA A 1 105 ? -2.260 -7.551 20.999 1.00 57.69 105 ALA A O 1
ATOM 759 N N . ASP A 1 106 ? -0.036 -7.218 21.097 1.00 56.94 106 ASP A N 1
ATOM 760 C CA . ASP A 1 106 ? 0.217 -8.098 22.244 1.00 56.94 106 ASP A CA 1
ATOM 761 C C . ASP A 1 106 ? 0.002 -7.388 23.602 1.00 56.94 106 ASP A C 1
ATOM 763 O O . ASP A 1 106 ? -0.076 -8.053 24.634 1.00 56.94 106 ASP A O 1
ATOM 767 N N . ASP A 1 107 ? -0.103 -6.051 23.607 1.00 54.06 107 ASP A N 1
ATOM 768 C CA . ASP A 1 107 ? -0.208 -5.204 24.814 1.00 54.06 107 ASP A CA 1
ATOM 769 C C . ASP A 1 107 ? -1.659 -4.782 25.163 1.00 54.06 107 ASP A C 1
ATOM 771 O O . ASP A 1 107 ? -1.871 -4.027 26.111 1.00 54.06 107 ASP A O 1
ATOM 775 N N . ASN A 1 108 ? -2.670 -5.261 24.421 1.00 46.28 108 ASN A N 1
ATOM 776 C CA . ASN A 1 108 ? -4.095 -4.945 24.634 1.00 46.28 108 ASN A CA 1
ATOM 777 C C . ASN A 1 108 ? -4.967 -6.198 24.764 1.00 46.28 108 ASN A C 1
ATOM 779 O O . ASN A 1 108 ? -5.704 -6.310 25.768 1.00 46.28 108 ASN A O 1
#

Secondary structure (DSSP, 8-state):
------------------------TT--S--PPPHHHHHHHHHHHHHHHHTT-S-HHHHHHHHHHHHHHHHHHHT-TT--HHHHHHHHHHHHHHHHHHHHHHHTTS--

Radius of gyration: 29.22 Å; Cα contacts (8 Å, |Δi|>4): 46; chains: 1; bounding box: 28×67×88 Å